Protein AF-A0A2V7HMA7-F1 (afdb_monomer_lite)

Foldseek 3Di:
DVVVVVVVCVVVVVVCVLLVVLVVQQVVCVVVVHDNVSSVVSVVVNVVVVVVVVVVCVVCVVVVVPD

Secondary structure (DSSP, 8-state):
-HHHHHHHHHHHHHHHHHHHHHHHHHHHHHHTT--GGGTHHHHHHHHHHHHHHHHHHHHHHHHHH--

Sequence (67 aa):
TRLAELLLPMLSLPFFVPIVIAASQSTAKLLSGRPIIEAAAWIKLLIAFDIIFVAACTVAYPFTVDD

Structure (mmCIF, N/CA/C/O backbone):
data_AF-A0A2V7HMA7-F1
#
_entry.id   AF-A0A2V7HMA7-F1
#
loop_
_atom_site.group_PDB
_atom_site.id
_atom_site.type_symbol
_atom_site.label_atom_id
_atom_site.label_alt_id
_atom_site.label_comp_id
_atom_site.label_asym_id
_atom_site.label_entity_id
_atom_site.label_seq_id
_atom_site.pdbx_PDB_ins_code
_atom_site.Cartn_x
_atom_site.Cartn_y
_atom_site.Cartn_z
_atom_site.occupancy
_atom_site.B_iso_or_equiv
_atom_site.auth_seq_id
_atom_site.auth_comp_id
_atom_site.auth_asym_id
_atom_site.auth_atom_id
_atom_site.pdbx_PDB_model_num
ATOM 1 N N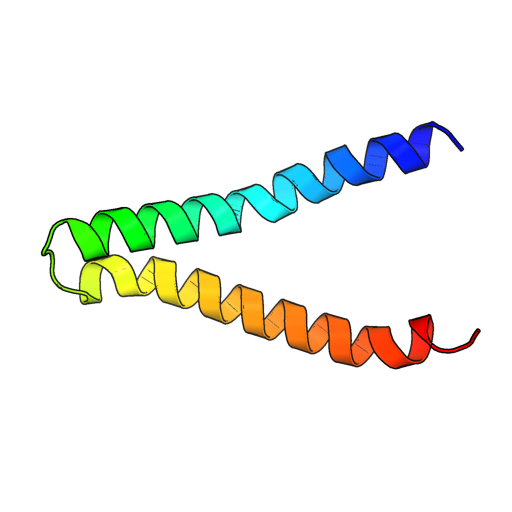 . THR A 1 1 ? 26.184 10.492 -4.138 1.00 58.47 1 THR A N 1
ATOM 2 C CA . THR A 1 1 ? 25.597 9.153 -3.916 1.00 58.47 1 THR A CA 1
ATOM 3 C C . THR A 1 1 ? 24.806 9.058 -2.614 1.00 58.47 1 THR A C 1
ATOM 5 O O . THR A 1 1 ? 23.662 8.651 -2.702 1.00 58.47 1 THR A O 1
ATOM 8 N N . ARG A 1 2 ? 25.274 9.562 -1.454 1.00 63.16 2 ARG A N 1
ATOM 9 C CA . ARG A 1 2 ? 24.470 9.558 -0.199 1.00 63.16 2 ARG A CA 1
ATOM 10 C C . ARG A 1 2 ? 23.126 10.311 -0.234 1.00 63.16 2 ARG A C 1
ATOM 12 O O . ARG A 1 2 ? 22.216 9.946 0.494 1.00 63.16 2 ARG A O 1
ATOM 19 N N . LEU A 1 3 ? 22.985 11.365 -1.048 1.00 66.12 3 LEU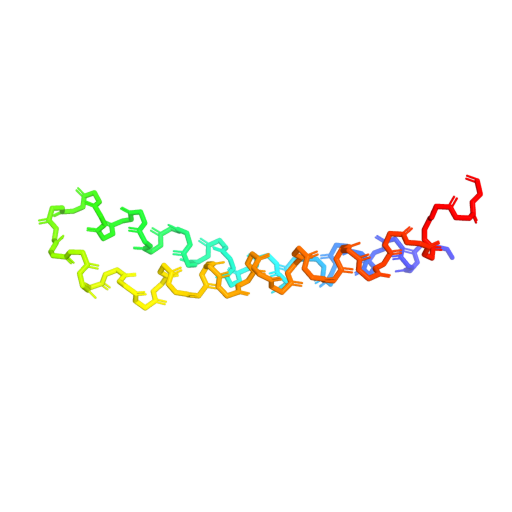 A N 1
ATOM 20 C CA . LEU A 1 3 ? 21.730 12.132 -1.114 1.00 66.12 3 LEU A CA 1
ATOM 21 C C . LEU A 1 3 ? 20.592 11.306 -1.742 1.00 66.12 3 LEU A C 1
ATOM 23 O O . LEU A 1 3 ? 19.491 11.305 -1.216 1.00 66.12 3 LEU A O 1
ATOM 27 N N . ALA A 1 4 ? 20.866 10.553 -2.814 1.00 69.75 4 ALA A N 1
ATOM 28 C CA . ALA A 1 4 ? 19.873 9.707 -3.485 1.00 69.75 4 ALA A CA 1
ATOM 29 C C . ALA A 1 4 ? 19.375 8.556 -2.591 1.00 69.75 4 ALA A C 1
ATOM 31 O O . ALA A 1 4 ? 18.188 8.246 -2.583 1.00 69.75 4 ALA A O 1
ATOM 32 N N . GLU A 1 5 ? 20.262 7.985 -1.773 1.00 73.56 5 GLU A N 1
ATOM 33 C CA . GLU A 1 5 ? 19.914 6.948 -0.791 1.00 73.56 5 GLU A CA 1
ATOM 34 C C . GLU A 1 5 ? 19.043 7.480 0.351 1.00 73.56 5 GLU A C 1
ATOM 36 O O . GLU A 1 5 ? 18.243 6.732 0.899 1.00 73.56 5 GLU A O 1
ATOM 41 N N . LEU A 1 6 ? 19.166 8.766 0.702 1.00 75.69 6 LEU A N 1
ATOM 42 C CA . LEU A 1 6 ? 18.306 9.426 1.691 1.00 75.69 6 LEU A CA 1
ATOM 43 C C . LEU A 1 6 ? 16.969 9.882 1.092 1.00 75.69 6 LEU A C 1
ATOM 45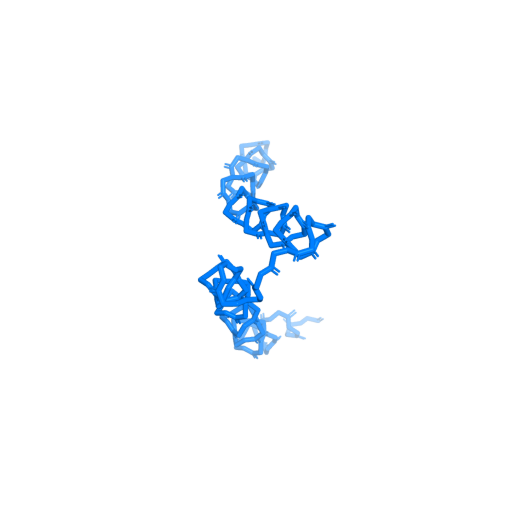 O O . LEU A 1 6 ? 15.964 9.900 1.802 1.00 75.69 6 LEU A O 1
ATOM 49 N N . LEU A 1 7 ? 16.937 10.209 -0.206 1.00 76.12 7 LEU A N 1
ATOM 50 C CA . LEU A 1 7 ? 15.706 10.540 -0.930 1.00 76.12 7 LEU A CA 1
ATOM 51 C C . LEU A 1 7 ? 14.766 9.334 -1.031 1.00 76.12 7 LEU A C 1
ATOM 53 O O . LEU A 1 7 ? 13.554 9.517 -0.981 1.00 76.12 7 LEU A O 1
ATOM 57 N N . LEU A 1 8 ? 15.302 8.112 -1.105 1.00 79.88 8 LEU A N 1
ATOM 58 C CA . LEU A 1 8 ? 14.499 6.891 -1.179 1.00 79.88 8 LEU A CA 1
ATOM 59 C C . LEU A 1 8 ? 13.580 6.711 0.060 1.00 79.88 8 LEU A C 1
ATOM 61 O O . LEU A 1 8 ? 12.367 6.613 -0.131 1.00 79.88 8 LEU A O 1
ATOM 65 N N . PRO A 1 9 ? 14.059 6.752 1.324 1.00 78.56 9 PRO A N 1
ATOM 66 C CA . PRO A 1 9 ? 13.211 6.808 2.520 1.00 78.56 9 PRO A CA 1
ATOM 67 C C . PRO A 1 9 ? 12.286 8.026 2.561 1.00 78.56 9 PRO A C 1
ATOM 69 O O . PRO A 1 9 ? 11.117 7.906 2.913 1.00 78.56 9 PRO A O 1
ATOM 72 N N . MET A 1 10 ? 12.801 9.203 2.194 1.00 83.00 10 MET A N 1
ATOM 73 C CA . MET A 1 10 ? 12.047 10.459 2.264 1.00 83.00 10 MET A CA 1
ATOM 74 C C . MET A 1 10 ? 10.861 10.498 1.300 1.00 83.00 10 MET A C 1
ATOM 76 O O . MET A 1 10 ? 9.862 11.138 1.609 1.00 83.00 10 MET A O 1
ATOM 80 N N . LEU A 1 11 ? 10.961 9.817 0.157 1.00 81.38 11 LEU A N 1
ATOM 81 C CA . LEU A 1 11 ? 9.896 9.719 -0.838 1.00 81.38 11 LEU A CA 1
ATOM 82 C C . LEU A 1 11 ? 8.994 8.499 -0.600 1.00 81.38 11 LEU A C 1
ATOM 84 O O . LEU A 1 11 ? 7.781 8.583 -0.777 1.00 81.38 11 LEU A O 1
ATOM 88 N N . SER A 1 12 ? 9.565 7.372 -0.164 1.00 84.31 12 SER A N 1
ATOM 89 C CA . SER A 1 12 ? 8.794 6.157 0.132 1.00 84.31 12 SER A CA 1
ATOM 90 C C . SER A 1 12 ? 7.902 6.321 1.361 1.00 84.31 12 SER A C 1
ATOM 92 O O . SER A 1 12 ? 6.758 5.876 1.344 1.00 84.31 12 SER A O 1
ATOM 94 N N . LEU A 1 13 ? 8.363 7.016 2.403 1.00 85.56 13 LEU A N 1
ATOM 95 C CA . LEU A 1 13 ? 7.571 7.263 3.607 1.00 85.56 13 LEU A CA 1
ATOM 96 C C . LEU A 1 13 ? 6.222 7.958 3.308 1.00 85.56 13 LEU A C 1
ATOM 98 O O . LEU A 1 13 ? 5.191 7.368 3.633 1.00 85.56 13 LEU A O 1
ATOM 102 N N . PRO A 1 14 ? 6.161 9.146 2.667 1.00 87.62 14 PRO A N 1
ATOM 103 C CA . PRO A 1 14 ? 4.891 9.804 2.350 1.00 87.62 14 PRO A CA 1
ATOM 104 C C . PRO A 1 14 ? 4.046 9.013 1.346 1.00 87.62 14 PRO A C 1
ATOM 106 O O . PRO A 1 14 ? 2.826 9.157 1.343 1.00 87.62 14 PRO A O 1
ATOM 109 N N . PHE A 1 15 ? 4.666 8.159 0.531 1.00 87.56 15 PHE A N 1
ATOM 110 C CA . PHE A 1 15 ? 3.959 7.255 -0.369 1.00 87.56 15 PHE A CA 1
ATOM 111 C C . PHE A 1 15 ? 3.240 6.121 0.385 1.00 87.56 15 PHE A C 1
ATOM 113 O O . PHE A 1 15 ? 2.096 5.802 0.065 1.00 87.56 15 PHE A O 1
ATOM 120 N N . PHE A 1 16 ? 3.855 5.553 1.429 1.00 89.75 16 PHE A N 1
ATOM 121 C CA . PHE A 1 16 ? 3.243 4.489 2.236 1.00 89.75 16 PHE A CA 1
ATOM 122 C C . PHE A 1 16 ? 2.177 4.987 3.218 1.00 89.75 16 PHE A C 1
ATOM 124 O O . PHE A 1 16 ? 1.228 4.258 3.512 1.00 89.75 16 PHE A O 1
ATOM 131 N N . VAL A 1 17 ? 2.295 6.222 3.712 1.00 92.69 17 VAL A N 1
ATOM 132 C CA . VAL A 1 17 ? 1.345 6.829 4.665 1.00 92.69 17 VAL A CA 1
ATOM 133 C C . VAL A 1 17 ? -0.133 6.650 4.268 1.00 92.69 17 VAL A C 1
ATOM 135 O O . VAL A 1 17 ? -0.885 6.105 5.081 1.00 92.69 17 VAL A O 1
ATOM 138 N N . PRO A 1 18 ? -0.597 7.048 3.065 1.00 90.50 18 PRO A N 1
ATOM 139 C CA . PRO A 1 18 ? -2.009 6.918 2.698 1.00 90.50 18 PRO A CA 1
ATOM 140 C C . PRO A 1 18 ? -2.497 5.464 2.693 1.00 90.50 18 PRO A C 1
ATOM 142 O O . PRO A 1 18 ? -3.629 5.202 3.096 1.00 90.50 18 PRO A O 1
ATOM 145 N N . ILE A 1 19 ? -1.643 4.515 2.302 1.00 93.75 19 ILE A N 1
ATOM 146 C CA . ILE A 1 19 ? -1.970 3.083 2.243 1.00 93.75 19 ILE A CA 1
ATOM 147 C C . ILE A 1 19 ? -2.139 2.524 3.654 1.00 93.75 19 ILE A C 1
ATOM 149 O O . ILE A 1 19 ? -3.135 1.866 3.953 1.00 93.75 19 ILE A O 1
ATOM 153 N N . VAL A 1 20 ? -1.192 2.823 4.546 1.00 95.00 20 VAL A N 1
ATOM 154 C CA . VAL A 1 20 ? -1.224 2.357 5.939 1.00 95.00 20 VAL A CA 1
ATOM 155 C C . VAL A 1 20 ? -2.443 2.929 6.671 1.00 95.00 20 VAL A C 1
ATOM 157 O O . VAL A 1 20 ? -3.128 2.212 7.408 1.00 95.00 20 VAL A O 1
ATOM 160 N N . ILE A 1 21 ? -2.776 4.200 6.428 1.00 95.44 21 ILE A N 1
ATOM 161 C CA . ILE A 1 21 ? -3.991 4.825 6.968 1.00 95.44 21 ILE A CA 1
ATOM 162 C C . ILE A 1 21 ? -5.244 4.133 6.416 1.00 95.44 21 ILE A C 1
ATOM 164 O O . ILE A 1 21 ? -6.125 3.761 7.189 1.00 95.44 21 ILE A O 1
ATOM 168 N N . ALA A 1 22 ? -5.331 3.902 5.105 1.00 94.94 22 ALA A N 1
ATOM 169 C CA . ALA A 1 22 ? -6.486 3.237 4.507 1.00 94.94 22 ALA A CA 1
ATOM 170 C C . ALA A 1 22 ? -6.672 1.798 5.022 1.00 94.94 22 ALA A C 1
ATOM 172 O O . ALA A 1 22 ? -7.798 1.389 5.323 1.00 94.94 22 ALA A O 1
ATOM 173 N N . ALA A 1 23 ? -5.579 1.050 5.188 1.00 95.19 23 ALA A N 1
ATOM 174 C CA . ALA A 1 23 ? -5.576 -0.312 5.718 1.00 95.19 23 ALA A CA 1
ATOM 175 C C . ALA A 1 23 ? -6.009 -0.363 7.188 1.00 95.19 23 ALA A C 1
ATOM 177 O O . ALA A 1 23 ? -6.920 -1.121 7.539 1.00 95.19 23 ALA A O 1
ATOM 178 N N . SER A 1 24 ? -5.411 0.472 8.043 1.00 95.81 24 SER A N 1
ATOM 179 C CA . SER A 1 24 ? -5.772 0.550 9.465 1.00 95.81 24 SER A CA 1
ATOM 180 C C . SER A 1 24 ? -7.233 0.962 9.663 1.00 95.81 24 SER A C 1
ATOM 182 O O . SER A 1 24 ? -7.950 0.305 10.417 1.00 95.81 24 SER A O 1
ATOM 184 N N . GLN A 1 25 ? -7.716 1.969 8.927 1.00 94.75 25 GLN A N 1
ATOM 185 C CA . GLN A 1 25 ? -9.108 2.430 8.993 1.00 94.75 25 GLN A CA 1
ATOM 186 C C . GLN A 1 25 ? -10.096 1.371 8.494 1.00 94.75 25 GLN A C 1
ATOM 188 O O . GLN A 1 25 ? -11.141 1.163 9.113 1.00 94.75 25 GLN A O 1
ATOM 193 N N . SER A 1 26 ? -9.773 0.680 7.396 1.00 93.69 26 SER A N 1
ATOM 194 C CA . SER A 1 26 ? -10.593 -0.427 6.887 1.00 93.69 26 SER A CA 1
ATOM 195 C C . SER A 1 26 ? -10.690 -1.551 7.917 1.00 93.69 26 SER A C 1
ATOM 197 O O . SER A 1 26 ? -11.789 -2.013 8.219 1.00 93.69 26 SER A O 1
ATOM 199 N N . THR A 1 27 ? -9.555 -1.932 8.509 1.00 93.12 27 THR A N 1
ATOM 200 C CA . THR A 1 27 ? -9.464 -2.993 9.520 1.00 93.12 27 THR A CA 1
ATOM 201 C C . THR A 1 27 ? -10.247 -2.625 10.776 1.00 93.12 27 THR A C 1
ATOM 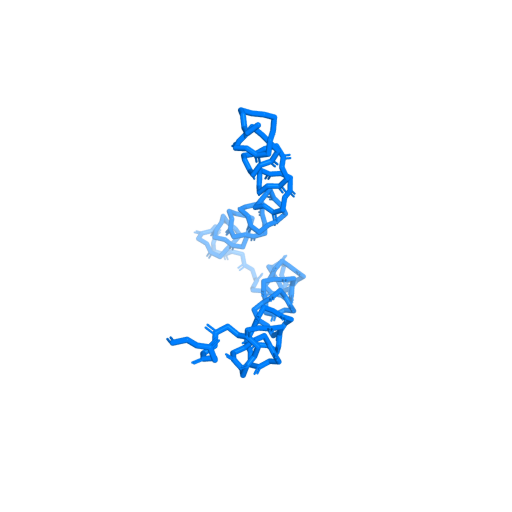203 O O . THR A 1 27 ? -11.103 -3.392 11.206 1.00 93.12 27 THR A O 1
ATOM 206 N N . ALA A 1 28 ? -10.035 -1.429 11.331 1.00 93.69 28 ALA A N 1
ATOM 207 C CA . ALA A 1 28 ? -10.742 -0.967 12.523 1.00 93.69 28 ALA A CA 1
ATOM 208 C C . ALA A 1 28 ? -12.265 -0.975 12.325 1.00 93.69 28 ALA A C 1
ATOM 210 O O . ALA A 1 28 ? -13.003 -1.463 13.181 1.00 93.69 28 ALA A O 1
ATOM 211 N N . LYS A 1 29 ? -12.746 -0.489 11.174 1.00 92.12 29 LYS A N 1
ATOM 212 C CA . LYS A 1 29 ? -14.180 -0.470 10.865 1.00 92.12 29 LYS A CA 1
ATOM 213 C C . LYS A 1 29 ? -14.748 -1.875 10.683 1.00 92.12 29 LYS A C 1
ATOM 215 O O . LYS A 1 29 ? -15.793 -2.171 11.258 1.00 92.12 29 LYS A O 1
ATOM 220 N N . LEU A 1 30 ? -14.049 -2.744 9.955 1.00 90.94 30 LEU A N 1
ATOM 221 C CA . LEU A 1 30 ? -14.500 -4.111 9.701 1.00 90.94 30 LEU A CA 1
ATOM 222 C C . LEU A 1 30 ? -14.533 -4.955 10.987 1.00 90.94 30 LEU A C 1
ATOM 224 O O . LEU A 1 30 ? -15.499 -5.678 11.218 1.00 90.94 30 LEU A O 1
ATOM 228 N N . LEU A 1 31 ? -13.527 -4.811 11.858 1.00 93.06 31 LEU A N 1
ATOM 229 C CA . LEU A 1 31 ? -13.460 -5.525 13.140 1.00 93.06 31 LEU A CA 1
ATOM 230 C C . LEU A 1 31 ? -14.404 -4.951 14.203 1.00 93.06 31 LEU A C 1
ATOM 232 O O . LEU A 1 31 ? -14.764 -5.656 15.140 1.00 93.06 31 LEU A O 1
ATOM 236 N N . SER A 1 32 ? -14.847 -3.699 14.062 1.00 91.44 32 SER A N 1
ATOM 237 C CA . SER A 1 32 ? -15.819 -3.089 14.981 1.00 91.44 32 SER A CA 1
ATOM 238 C C . SER A 1 32 ? -17.261 -3.596 14.811 1.00 91.44 32 SER A C 1
ATOM 240 O O . SER A 1 32 ? -18.164 -3.087 15.473 1.00 91.44 32 SER A O 1
ATOM 242 N N . GLY A 1 33 ? -17.501 -4.563 13.915 1.00 84.94 33 GLY A N 1
ATOM 243 C CA . GLY A 1 33 ? -18.837 -5.100 13.629 1.00 84.94 33 GLY A CA 1
ATOM 244 C C . GLY A 1 33 ? -19.769 -4.103 12.933 1.00 84.94 33 GLY A C 1
ATOM 245 O O . GLY A 1 33 ? -20.978 -4.322 12.868 1.00 84.94 33 GLY A O 1
ATOM 246 N N . ARG A 1 34 ? -19.221 -2.991 12.429 1.00 81.25 34 ARG A N 1
ATOM 247 C CA . ARG A 1 34 ? -19.975 -1.956 11.722 1.00 81.25 34 ARG A CA 1
ATOM 248 C C . ARG A 1 34 ? -20.290 -2.379 10.286 1.00 81.25 34 ARG A C 1
ATOM 250 O O . ARG A 1 34 ? -19.553 -3.178 9.704 1.00 81.25 34 ARG A O 1
ATOM 257 N N . PRO A 1 35 ? -21.349 -1.819 9.678 1.00 87.75 35 PRO A N 1
ATOM 258 C CA . PRO A 1 35 ? -21.666 -2.043 8.275 1.00 87.75 35 PRO A CA 1
ATOM 259 C C . PRO A 1 35 ? -20.459 -1.811 7.356 1.00 87.75 35 PRO A C 1
ATOM 261 O O . PRO A 1 35 ? -19.816 -0.761 7.403 1.00 87.75 35 PRO A O 1
ATOM 264 N N . ILE A 1 36 ? -20.192 -2.759 6.451 1.00 86.12 36 ILE A N 1
ATOM 265 C CA . ILE A 1 36 ? -19.046 -2.695 5.525 1.00 86.12 36 ILE A CA 1
ATOM 266 C C . ILE A 1 36 ? -19.067 -1.450 4.624 1.00 86.12 36 ILE A C 1
ATOM 268 O O . ILE A 1 36 ? -18.022 -0.973 4.183 1.00 86.12 36 ILE A O 1
ATOM 272 N N . ILE A 1 37 ? -20.252 -0.870 4.405 1.00 91.69 37 ILE A N 1
ATOM 273 C CA . ILE A 1 37 ? -20.431 0.382 3.665 1.00 91.69 37 ILE A CA 1
ATOM 274 C C . ILE A 1 37 ? -19.650 1.546 4.299 1.00 91.69 37 ILE A C 1
ATOM 276 O O . ILE A 1 37 ? -19.160 2.415 3.582 1.00 91.69 37 ILE A O 1
ATOM 280 N N . GLU A 1 38 ? -19.440 1.536 5.620 1.0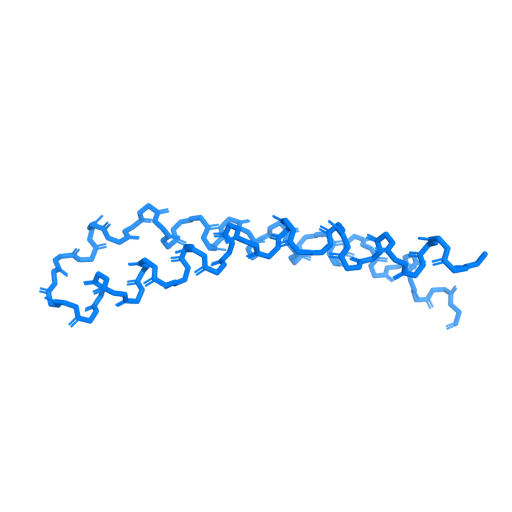0 89.56 38 GLU A N 1
ATOM 281 C CA . GLU A 1 38 ? -18.637 2.550 6.314 1.00 89.56 38 GLU A CA 1
ATOM 282 C C . GLU A 1 38 ? -17.134 2.416 6.017 1.00 89.56 38 GLU A C 1
ATOM 284 O O . GLU A 1 38 ? -16.391 3.403 6.097 1.00 89.56 38 GLU A O 1
ATOM 289 N N . ALA A 1 39 ? -16.670 1.209 5.681 1.00 92.69 39 ALA A N 1
ATOM 290 C CA . ALA A 1 39 ? -15.296 0.926 5.268 1.00 92.69 39 ALA A CA 1
ATOM 291 C C . ALA A 1 39 ? -15.093 1.065 3.749 1.00 92.69 39 ALA A C 1
ATOM 293 O O . ALA A 1 39 ? -13.956 1.171 3.295 1.00 92.69 39 ALA A O 1
ATOM 294 N N . ALA A 1 40 ? -16.173 1.127 2.961 1.00 92.75 40 ALA A N 1
ATOM 295 C CA . ALA A 1 40 ? -16.119 1.078 1.501 1.00 92.75 40 ALA A CA 1
ATOM 296 C C . ALA A 1 40 ? -15.226 2.160 0.876 1.00 92.75 40 ALA A C 1
ATOM 298 O O . ALA A 1 40 ? -14.536 1.884 -0.098 1.00 92.75 40 ALA A O 1
ATOM 299 N N . ALA A 1 41 ? -15.206 3.379 1.424 1.00 93.69 41 ALA A N 1
ATOM 300 C CA . ALA A 1 41 ? -14.332 4.444 0.923 1.00 93.69 41 ALA A CA 1
ATOM 301 C C . ALA A 1 41 ? -12.839 4.107 1.099 1.00 93.69 41 ALA A C 1
ATOM 303 O O . ALA A 1 41 ? -12.052 4.295 0.175 1.00 93.69 41 ALA A O 1
ATOM 304 N N . TRP A 1 42 ? -12.462 3.559 2.256 1.00 94.56 42 TRP A N 1
ATOM 305 C CA . TRP A 1 42 ? -11.082 3.171 2.560 1.00 94.56 42 TRP A CA 1
ATOM 306 C C . TRP A 1 42 ? -10.647 1.944 1.757 1.00 94.56 42 TRP A C 1
ATOM 308 O O . TRP A 1 42 ? -9.547 1.922 1.215 1.00 94.56 42 TRP A O 1
ATOM 318 N N . ILE A 1 43 ? -11.547 0.972 1.591 1.00 93.81 43 ILE A N 1
ATOM 319 C CA . ILE A 1 43 ? -11.317 -0.207 0.750 1.00 93.81 43 ILE A CA 1
ATOM 320 C C . ILE A 1 43 ? -11.152 0.201 -0.720 1.00 93.81 43 ILE A C 1
ATOM 322 O O . ILE A 1 43 ? -10.240 -0.276 -1.388 1.00 93.81 43 ILE A O 1
ATOM 326 N N . LYS A 1 44 ? -11.980 1.125 -1.231 1.00 94.94 44 LYS A N 1
ATOM 327 C CA . LYS A 1 44 ? -11.825 1.665 -2.593 1.00 94.94 44 LYS A CA 1
ATOM 328 C C . LYS A 1 44 ? -10.473 2.341 -2.792 1.00 94.94 44 LYS A C 1
ATOM 330 O O . LYS A 1 44 ? -9.893 2.190 -3.860 1.00 94.94 44 LYS A O 1
ATOM 335 N N . LEU A 1 45 ? -9.977 3.066 -1.788 1.00 94.81 45 LEU A N 1
ATOM 336 C CA . LEU A 1 45 ? -8.663 3.703 -1.852 1.00 94.81 45 LEU A CA 1
ATOM 337 C C . LEU A 1 45 ? -7.534 2.664 -1.949 1.00 94.81 45 LEU A C 1
ATOM 339 O O . LEU A 1 45 ? -6.643 2.836 -2.774 1.00 94.81 45 LEU A O 1
ATOM 343 N N . LEU A 1 46 ? -7.607 1.576 -1.171 1.00 94.94 46 LEU A N 1
ATOM 344 C CA . LEU A 1 46 ? -6.658 0.457 -1.266 1.00 94.94 46 LEU A CA 1
ATOM 345 C C . LEU A 1 46 ? -6.695 -0.194 -2.652 1.00 94.94 46 LEU A C 1
ATOM 347 O O . LEU A 1 46 ? -5.664 -0.305 -3.300 1.00 94.94 46 LEU A O 1
ATOM 351 N N . ILE A 1 47 ? -7.888 -0.521 -3.153 1.00 96.44 47 ILE A N 1
ATOM 352 C CA . ILE A 1 47 ? -8.047 -1.140 -4.477 1.00 96.44 47 ILE A CA 1
ATOM 353 C C . ILE A 1 47 ? -7.529 -0.216 -5.587 1.00 96.44 47 ILE A C 1
ATOM 355 O O . ILE A 1 47 ? -6.856 -0.670 -6.507 1.00 96.44 47 ILE A O 1
ATOM 359 N N . ALA A 1 48 ? -7.831 1.084 -5.518 1.00 95.81 48 ALA A N 1
ATOM 360 C CA . ALA A 1 48 ? -7.334 2.052 -6.491 1.00 95.81 48 ALA A CA 1
ATOM 361 C C . ALA A 1 48 ? -5.802 2.121 -6.476 1.00 95.81 48 ALA A C 1
ATOM 363 O O . ALA A 1 48 ? -5.183 2.146 -7.540 1.00 95.81 48 ALA A O 1
ATOM 364 N N . PHE A 1 49 ? -5.198 2.112 -5.285 1.00 93.56 49 PHE A N 1
ATOM 365 C CA . PHE A 1 49 ? -3.752 2.047 -5.137 1.00 93.56 49 PHE A CA 1
ATOM 366 C C . PHE A 1 49 ? -3.177 0.768 -5.760 1.00 93.56 49 PHE A C 1
ATOM 368 O O . PHE A 1 49 ? -2.264 0.861 -6.577 1.00 93.56 49 PHE A O 1
ATOM 375 N N . ASP A 1 50 ? -3.743 -0.398 -5.444 1.00 94.44 50 ASP A N 1
ATOM 376 C CA . ASP A 1 50 ? -3.278 -1.690 -5.960 1.00 94.44 50 ASP A CA 1
ATOM 377 C C . ASP A 1 50 ? -3.336 -1.740 -7.492 1.00 94.44 50 ASP A C 1
ATOM 379 O O . ASP A 1 50 ? -2.387 -2.180 -8.139 1.00 94.44 50 ASP A O 1
ATOM 383 N N . ILE A 1 51 ? -4.415 -1.224 -8.093 1.00 97.50 51 ILE A N 1
ATOM 384 C CA . ILE A 1 51 ? -4.562 -1.141 -9.553 1.00 97.50 51 ILE A CA 1
ATOM 385 C C . ILE A 1 51 ? -3.471 -0.257 -10.161 1.00 97.50 51 ILE A C 1
ATOM 387 O O . ILE A 1 51 ? -2.835 -0.657 -11.137 1.00 97.50 51 ILE A O 1
ATOM 391 N N . ILE A 1 52 ? -3.245 0.935 -9.598 1.00 95.12 52 ILE A N 1
ATOM 392 C CA . ILE A 1 52 ? -2.213 1.859 -10.088 1.00 95.12 52 ILE A CA 1
ATOM 393 C C . ILE A 1 52 ? -0.832 1.223 -9.953 1.00 95.12 52 ILE A C 1
ATOM 395 O O . ILE A 1 52 ? -0.037 1.300 -10.886 1.00 95.12 52 ILE A O 1
ATOM 399 N N . PHE A 1 53 ? -0.553 0.582 -8.820 1.00 92.19 53 PHE A N 1
ATOM 400 C CA . PHE A 1 53 ? 0.725 -0.064 -8.559 1.00 92.19 53 PHE A CA 1
ATOM 401 C C . PHE A 1 53 ? 0.983 -1.209 -9.540 1.00 92.19 53 PHE A C 1
ATOM 403 O O . PHE A 1 53 ? 2.024 -1.231 -10.189 1.00 92.19 53 PHE A O 1
ATOM 410 N N . VAL A 1 54 ? 0.018 -2.114 -9.727 1.00 95.75 54 VAL A N 1
ATOM 411 C CA . VAL A 1 54 ? 0.131 -3.219 -10.692 1.00 95.75 54 VAL A CA 1
ATOM 412 C C . VAL A 1 54 ? 0.297 -2.691 -12.116 1.00 95.75 54 VAL A C 1
ATOM 414 O O . VAL A 1 54 ? 1.150 -3.189 -12.852 1.00 95.75 54 VAL A O 1
ATOM 417 N N . ALA A 1 55 ? -0.464 -1.667 -12.509 1.00 97.00 55 ALA A N 1
ATOM 418 C CA . ALA A 1 55 ? -0.326 -1.044 -13.823 1.00 97.00 55 ALA A CA 1
ATOM 419 C C . ALA A 1 55 ? 1.065 -0.419 -14.006 1.00 97.00 55 ALA A C 1
ATOM 421 O O . ALA A 1 55 ? 1.724 -0.671 -15.015 1.00 97.00 55 ALA A O 1
ATOM 422 N N . ALA A 1 56 ? 1.544 0.336 -13.015 1.00 94.25 56 ALA A N 1
ATOM 423 C CA . ALA A 1 56 ? 2.869 0.943 -13.030 1.00 94.25 56 ALA A CA 1
ATOM 424 C C . ALA A 1 56 ? 3.973 -0.118 -13.099 1.00 94.25 56 ALA A C 1
ATOM 426 O O . ALA A 1 56 ? 4.871 0.009 -13.924 1.00 94.25 56 ALA A O 1
ATOM 427 N N . CYS A 1 57 ? 3.887 -1.190 -12.307 1.00 93.44 57 CYS A N 1
ATOM 428 C CA . CYS A 1 57 ? 4.827 -2.309 -12.358 1.00 93.44 57 CYS A CA 1
ATOM 429 C C . CYS A 1 57 ? 4.802 -3.017 -13.714 1.00 93.44 57 CYS A C 1
ATOM 431 O O . CYS A 1 57 ? 5.860 -3.330 -14.242 1.00 93.44 57 CYS A O 1
ATOM 433 N N . THR A 1 58 ? 3.623 -3.229 -14.302 1.00 95.12 58 THR A N 1
ATOM 434 C CA . THR A 1 58 ? 3.489 -3.857 -15.627 1.00 95.12 58 THR A CA 1
ATOM 435 C C . THR A 1 58 ? 4.143 -3.004 -16.713 1.00 95.12 58 THR A C 1
ATOM 437 O O . THR A 1 58 ? 4.820 -3.533 -17.590 1.00 95.12 58 THR A O 1
ATOM 440 N N . VAL A 1 59 ? 3.976 -1.680 -16.643 1.00 94.88 59 VAL A N 1
ATOM 441 C CA . VAL A 1 59 ? 4.611 -0.733 -17.572 1.00 94.88 59 VAL A CA 1
ATOM 442 C C . VAL A 1 59 ? 6.113 -0.620 -17.321 1.00 94.88 59 VAL A C 1
ATOM 444 O O . VAL A 1 59 ? 6.870 -0.537 -18.279 1.00 94.88 59 VAL A O 1
ATOM 447 N N . ALA A 1 60 ? 6.553 -0.620 -16.061 1.00 93.06 60 ALA A N 1
ATOM 448 C CA . ALA A 1 60 ? 7.960 -0.503 -15.685 1.00 93.06 60 ALA A CA 1
ATOM 449 C C . ALA A 1 60 ? 8.761 -1.776 -15.989 1.00 93.06 60 ALA A C 1
ATOM 451 O O . ALA A 1 60 ? 9.925 -1.669 -16.362 1.00 93.06 60 ALA A O 1
ATOM 452 N N . TYR A 1 61 ? 8.133 -2.952 -15.874 1.00 91.06 61 TYR A N 1
ATOM 453 C CA . TYR A 1 61 ? 8.744 -4.267 -16.074 1.00 91.06 61 TYR A CA 1
ATOM 454 C C . TYR A 1 61 ? 9.671 -4.349 -17.301 1.00 91.06 61 TYR A C 1
ATOM 456 O O . TYR A 1 61 ? 10.844 -4.660 -17.097 1.00 91.06 61 TYR A O 1
ATOM 464 N N . PRO A 1 62 ? 9.240 -4.016 -18.537 1.00 89.94 62 PRO A N 1
ATOM 465 C CA . PRO A 1 62 ? 10.121 -4.070 -19.706 1.00 89.94 62 PRO A CA 1
ATOM 466 C C . PRO A 1 62 ? 11.340 -3.143 -19.599 1.00 89.94 62 PRO A C 1
ATOM 468 O O . PRO A 1 62 ? 12.415 -3.519 -20.037 1.00 89.94 62 PRO A O 1
ATOM 471 N N . PHE A 1 63 ? 11.212 -1.967 -18.975 1.00 87.75 63 PHE A N 1
ATOM 472 C CA . PHE A 1 63 ? 12.334 -1.031 -18.802 1.00 87.75 63 PHE A CA 1
ATOM 473 C C . PHE A 1 63 ? 13.315 -1.454 -17.706 1.00 87.75 63 PHE A C 1
ATOM 475 O O . PHE A 1 63 ? 14.440 -0.968 -17.673 1.00 87.75 63 PHE A O 1
ATOM 482 N N . THR A 1 64 ? 12.874 -2.302 -16.776 1.00 84.94 64 THR A N 1
ATOM 483 C CA . THR A 1 64 ? 13.707 -2.828 -15.686 1.00 84.94 64 THR A CA 1
ATOM 484 C C . THR A 1 64 ? 14.335 -4.183 -15.997 1.00 84.94 64 THR A C 1
ATOM 486 O O . THR A 1 64 ? 15.245 -4.584 -15.284 1.00 84.94 64 THR A O 1
ATOM 489 N N . VAL A 1 65 ? 13.811 -4.904 -16.993 1.00 85.62 65 VAL A N 1
ATOM 490 C CA . VAL A 1 65 ? 14.235 -6.269 -17.354 1.00 85.62 65 VAL A CA 1
ATOM 491 C C . VAL A 1 65 ? 15.269 -6.294 -18.481 1.00 85.62 65 VAL A C 1
ATOM 493 O O . VAL A 1 65 ? 15.905 -7.323 -18.673 1.00 85.62 65 VAL A O 1
ATOM 496 N N . ASP A 1 66 ? 15.506 -5.176 -19.17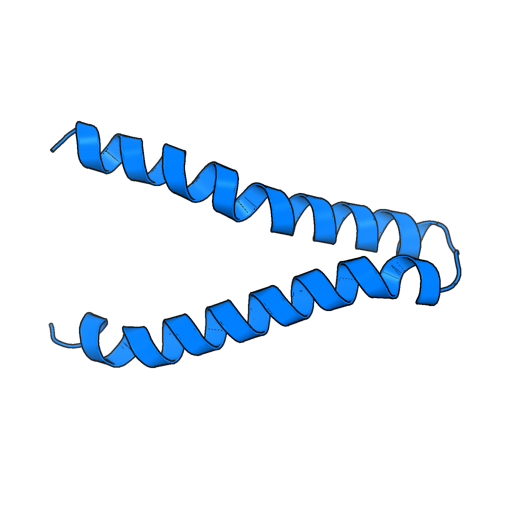1 1.00 64.06 66 ASP A N 1
ATOM 497 C CA . ASP A 1 66 ? 16.696 -5.014 -20.015 1.00 64.06 66 ASP A CA 1
ATOM 498 C C . ASP A 1 66 ? 17.947 -4.745 -19.142 1.00 64.06 66 ASP A C 1
ATOM 500 O O . ASP A 1 66 ? 18.430 -3.616 -19.052 1.00 64.06 66 ASP A O 1
ATOM 504 N N . ASP A 1 67 ? 18.394 -5.807 -18.455 1.00 55.19 67 ASP A N 1
ATOM 505 C CA . ASP A 1 67 ? 19.780 -6.211 -18.120 1.00 55.19 67 ASP A CA 1
ATOM 506 C C . ASP A 1 67 ? 19.780 -7.675 -17.615 1.00 55.19 67 ASP A C 1
ATOM 508 O O . ASP A 1 67 ? 19.127 -7.969 -16.582 1.00 55.19 67 ASP A O 1
#

pLDDT: mean 88.02, std 9.71, range [55.19, 97.5]

Radius of gyration: 16.33 Å; chains: 1; bounding box: 47×18×35 Å